Protein AF-A0A8H6H254-F1 (afdb_monomer_lite)

Structure (mmCIF, N/CA/C/O backbone):
data_AF-A0A8H6H254-F1
#
_entry.id   AF-A0A8H6H254-F1
#
loop_
_atom_site.group_PDB
_atom_site.id
_atom_site.type_symbol
_atom_site.label_atom_id
_atom_site.label_alt_id
_atom_site.label_comp_id
_atom_site.label_asym_id
_atom_site.label_entity_id
_atom_site.label_seq_id
_atom_site.pdbx_PDB_ins_code
_atom_site.Cartn_x
_atom_site.Cartn_y
_atom_site.Cartn_z
_atom_site.occupancy
_atom_site.B_iso_or_equiv
_atom_site.auth_seq_id
_atom_site.auth_comp_id
_atom_site.auth_asym_id
_atom_site.auth_atom_id
_atom_site.pdbx_PDB_model_num
ATOM 1 N N . MET A 1 1 ? -11.329 -18.798 24.146 1.00 46.28 1 MET A N 1
ATOM 2 C CA . MET A 1 1 ? -10.860 -17.408 23.959 1.00 46.28 1 MET A CA 1
ATOM 3 C C . MET A 1 1 ? -9.459 -17.318 24.534 1.00 46.28 1 MET A C 1
ATOM 5 O O . MET A 1 1 ? -9.272 -17.719 25.674 1.00 46.28 1 MET A O 1
ATOM 9 N N . SER A 1 2 ? -8.479 -16.913 23.729 1.00 56.56 2 SER A N 1
ATOM 10 C CA . SER A 1 2 ? -7.069 -16.814 24.125 1.00 56.56 2 SER A CA 1
ATOM 11 C C . SER A 1 2 ? -6.887 -15.797 25.258 1.00 56.56 2 SER A C 1
ATOM 13 O O . SER A 1 2 ? -7.606 -14.798 25.291 1.00 56.56 2 SER A O 1
ATOM 15 N N . ASP A 1 3 ? -5.937 -16.045 26.164 1.00 58.53 3 ASP A N 1
ATOM 16 C CA . ASP A 1 3 ? -5.556 -15.121 27.244 1.00 58.53 3 ASP A CA 1
ATOM 17 C C . ASP A 1 3 ? -5.412 -13.685 26.693 1.00 58.53 3 ASP A C 1
ATOM 19 O O . ASP A 1 3 ? -4.741 -13.493 25.676 1.00 58.53 3 ASP A O 1
ATOM 23 N N . PRO A 1 4 ? -6.055 -12.666 27.292 1.00 63.62 4 PRO A N 1
ATOM 24 C CA . PRO A 1 4 ? -5.934 -11.289 26.834 1.00 63.62 4 PRO A CA 1
ATOM 25 C C . PRO A 1 4 ? -4.567 -10.654 27.125 1.00 63.62 4 PRO A C 1
ATOM 27 O O . PRO A 1 4 ? -4.296 -9.586 26.575 1.00 63.62 4 PRO A O 1
ATOM 30 N N . ARG A 1 5 ? -3.718 -11.267 27.965 1.00 67.94 5 ARG A N 1
ATOM 31 C CA . ARG A 1 5 ? -2.389 -10.755 28.343 1.00 67.94 5 ARG A CA 1
ATOM 32 C C . ARG A 1 5 ? -1.291 -11.831 28.273 1.00 67.94 5 ARG A C 1
ATOM 34 O O . ARG A 1 5 ? -0.634 -12.099 29.283 1.00 67.94 5 ARG A O 1
ATOM 41 N N . PRO A 1 6 ? -1.039 -12.434 27.099 1.00 69.31 6 PRO A N 1
ATOM 42 C CA . PRO A 1 6 ? -0.068 -13.501 26.983 1.00 69.31 6 PRO A CA 1
ATOM 43 C C . PRO A 1 6 ? 1.348 -13.035 27.369 1.00 69.31 6 PRO A C 1
ATOM 45 O O . PRO A 1 6 ? 1.707 -11.873 27.152 1.00 69.31 6 PRO A O 1
ATOM 48 N N . PRO A 1 7 ? 2.193 -13.933 27.911 1.00 71.19 7 PRO A N 1
ATOM 49 C CA . PRO A 1 7 ? 3.489 -13.569 28.490 1.00 71.19 7 PRO A CA 1
ATOM 50 C C . PRO A 1 7 ? 4.427 -12.825 27.529 1.00 71.19 7 PRO A C 1
ATOM 52 O O . PRO A 1 7 ? 5.221 -11.993 27.968 1.00 71.19 7 PRO A O 1
ATOM 55 N N . HIS A 1 8 ? 4.305 -13.082 26.221 1.00 69.81 8 HIS A N 1
ATOM 56 C CA . HIS A 1 8 ? 5.105 -12.443 25.173 1.00 69.81 8 HIS A CA 1
ATOM 57 C C . HIS A 1 8 ? 4.805 -10.947 24.983 1.00 69.81 8 HIS A C 1
ATOM 59 O O . HIS A 1 8 ? 5.591 -10.255 24.345 1.00 69.81 8 HIS A O 1
ATOM 65 N N . LEU A 1 9 ? 3.710 -10.421 25.545 1.00 68.62 9 LEU A N 1
ATOM 66 C CA . LEU A 1 9 ? 3.410 -8.984 25.509 1.00 68.62 9 LEU A CA 1
ATOM 67 C C . LEU A 1 9 ? 4.259 -8.170 26.483 1.00 68.62 9 LEU A C 1
ATOM 69 O O . LEU A 1 9 ? 4.461 -6.984 26.262 1.00 68.62 9 LEU A O 1
ATOM 73 N N . LYS A 1 10 ? 4.768 -8.786 27.558 1.00 68.94 10 LYS A N 1
ATOM 74 C CA . LYS A 1 10 ? 5.471 -8.070 28.635 1.00 68.94 10 LYS A CA 1
ATOM 75 C C . LYS A 1 10 ? 6.859 -7.549 28.235 1.00 68.94 10 LYS A C 1
ATOM 77 O O . LYS A 1 10 ? 7.433 -6.765 28.978 1.00 68.94 10 LYS A O 1
ATOM 82 N N . LYS A 1 11 ? 7.421 -8.017 27.113 1.00 74.62 11 LYS A N 1
ATOM 83 C CA . LYS A 1 11 ? 8.809 -7.745 26.690 1.00 74.62 11 LYS A CA 1
ATOM 84 C C . LYS A 1 11 ? 8.921 -7.105 25.298 1.00 74.62 11 LYS A C 1
ATOM 86 O O . LYS A 1 11 ? 9.962 -7.240 24.664 1.00 74.62 11 LYS A O 1
ATOM 91 N N . ARG A 1 12 ? 7.861 -6.472 24.787 1.00 72.19 12 ARG A N 1
ATOM 92 C CA . ARG A 1 12 ? 7.884 -5.831 23.462 1.00 72.19 12 ARG A CA 1
ATOM 93 C C . ARG A 1 12 ? 7.934 -4.313 23.577 1.00 72.19 12 ARG A C 1
ATOM 95 O O . ARG A 1 12 ? 7.227 -3.728 24.387 1.00 72.19 12 ARG A O 1
ATOM 102 N N . ASP A 1 13 ? 8.743 -3.715 22.718 1.00 80.25 13 ASP A N 1
ATOM 103 C CA . ASP A 1 13 ? 8.802 -2.287 22.393 1.00 80.25 13 ASP A CA 1
ATOM 104 C C . ASP A 1 13 ? 7.791 -1.893 21.301 1.00 80.25 13 ASP A C 1
ATOM 106 O O . ASP A 1 13 ? 7.384 -0.740 21.192 1.00 80.25 13 ASP A O 1
ATOM 110 N N . THR A 1 14 ? 7.362 -2.870 20.502 1.00 75.75 14 THR A N 1
ATOM 111 C CA . THR A 1 14 ? 6.445 -2.704 19.374 1.00 75.75 14 THR A CA 1
ATOM 112 C C . THR A 1 14 ? 5.050 -3.256 19.678 1.00 75.75 14 THR A C 1
ATOM 114 O O . THR A 1 14 ? 4.928 -4.293 20.349 1.00 75.75 14 THR A O 1
ATOM 117 N N . PRO A 1 15 ? 3.986 -2.633 19.130 1.00 77.19 15 PRO A N 1
ATOM 118 C CA . PRO A 1 15 ? 2.624 -3.134 19.267 1.00 77.19 15 PRO A CA 1
ATOM 119 C C . PRO A 1 15 ? 2.500 -4.603 18.852 1.00 77.19 15 PRO A C 1
ATOM 121 O O . PRO A 1 15 ? 3.151 -5.073 17.916 1.00 77.19 15 PRO A O 1
ATOM 124 N N . SER A 1 16 ? 1.632 -5.343 19.540 1.00 84.81 16 SER A N 1
ATOM 125 C CA . SER A 1 16 ? 1.242 -6.675 19.084 1.00 84.81 16 SER A CA 1
ATOM 126 C C . SER A 1 16 ? 0.204 -6.544 17.974 1.00 84.81 16 SER A C 1
ATOM 128 O O . SER A 1 16 ? -0.947 -6.192 18.236 1.00 84.81 16 SER A O 1
ATOM 130 N N . TRP A 1 17 ? 0.591 -6.858 16.736 1.00 83.38 17 TRP A N 1
ATOM 131 C CA . TRP A 1 17 ? -0.297 -6.769 15.572 1.00 83.38 17 TRP A CA 1
ATOM 132 C C . TRP A 1 17 ? -1.562 -7.628 15.707 1.00 83.38 17 TRP A C 1
ATOM 134 O O . TRP A 1 17 ? -2.635 -7.206 15.284 1.00 83.38 17 TRP A O 1
ATOM 144 N N . GLY A 1 18 ? -1.471 -8.790 16.365 1.00 85.06 18 GLY A N 1
ATOM 145 C CA . GLY A 1 18 ? -2.634 -9.644 16.628 1.00 85.06 18 GLY A CA 1
ATOM 146 C C . GLY A 1 18 ? -3.625 -9.032 17.625 1.00 85.06 18 GLY A C 1
ATOM 147 O O . GLY A 1 18 ? -4.835 -9.176 17.460 1.00 85.06 18 GLY A O 1
ATOM 148 N N . LEU A 1 19 ? -3.140 -8.299 18.635 1.00 84.94 19 LEU A N 1
ATOM 149 C CA . LEU A 1 19 ? -4.025 -7.556 19.539 1.00 84.94 19 LEU A CA 1
ATOM 150 C C . LEU A 1 19 ? -4.650 -6.351 18.849 1.00 84.94 19 LEU A C 1
ATOM 152 O O . LEU A 1 19 ? -5.846 -6.135 19.004 1.00 84.94 19 LEU A O 1
ATOM 156 N N . TYR A 1 20 ? -3.866 -5.617 18.058 1.00 85.06 20 TYR A N 1
ATOM 157 C CA . TYR A 1 20 ? -4.361 -4.490 17.272 1.00 85.06 20 TYR A CA 1
ATOM 158 C C . TYR A 1 20 ? -5.493 -4.923 16.330 1.00 85.06 20 TYR A C 1
ATOM 160 O O . TYR A 1 20 ? -6.552 -4.298 16.278 1.00 85.06 20 TYR A O 1
ATOM 168 N N . GLN A 1 21 ? -5.316 -6.056 15.644 1.00 86.88 21 GLN A N 1
ATOM 169 C CA . GLN A 1 21 ? -6.359 -6.644 14.809 1.00 86.88 21 GLN A CA 1
ATOM 170 C C . GLN A 1 21 ? -7.603 -7.018 15.629 1.00 86.88 21 GLN A C 1
ATOM 172 O O . GLN A 1 21 ? -8.719 -6.684 15.235 1.00 86.88 21 GLN A O 1
ATOM 177 N N . ARG A 1 22 ? -7.424 -7.669 16.787 1.00 87.56 22 ARG A N 1
ATOM 178 C CA . ARG A 1 22 ? -8.529 -8.017 17.696 1.00 87.56 22 ARG A CA 1
ATOM 179 C C . ARG A 1 22 ? -9.308 -6.780 18.146 1.00 87.56 22 ARG A C 1
ATOM 181 O O . ARG A 1 22 ? -10.533 -6.802 18.132 1.00 87.56 22 ARG A O 1
ATOM 188 N N . GLU A 1 23 ? -8.616 -5.723 18.552 1.00 88.00 23 GLU A N 1
ATOM 189 C CA . GLU A 1 23 ? -9.228 -4.466 18.995 1.00 88.00 23 GLU A CA 1
ATOM 190 C C . GLU A 1 23 ? -10.013 -3.795 17.865 1.00 88.00 23 GLU A C 1
ATOM 192 O O . GLU A 1 23 ? -11.140 -3.359 18.085 1.00 88.00 23 GLU A O 1
ATOM 197 N N . ASN A 1 24 ? -9.480 -3.794 16.640 1.00 87.69 24 ASN A N 1
ATOM 198 C CA . ASN A 1 24 ? -10.196 -3.281 15.471 1.00 87.69 24 ASN A CA 1
ATOM 199 C C . ASN A 1 24 ? -11.462 -4.081 15.142 1.00 87.69 24 ASN A C 1
ATOM 201 O O . ASN A 1 24 ? -12.461 -3.485 14.753 1.00 87.69 24 ASN A O 1
ATOM 205 N N . PHE A 1 25 ? -11.463 -5.404 15.331 1.00 86.94 25 PHE A N 1
ATOM 206 C CA . PHE A 1 25 ? -12.690 -6.196 15.198 1.00 86.94 25 PHE A CA 1
ATOM 207 C C . PHE A 1 25 ? -13.682 -5.932 16.333 1.00 86.94 25 PHE A C 1
ATOM 209 O O . PHE A 1 25 ? -14.886 -5.915 16.100 1.00 86.94 25 PHE A O 1
ATOM 216 N N . TRP A 1 26 ? -13.195 -5.696 17.554 1.00 88.25 26 TRP A N 1
ATOM 217 C CA . TRP A 1 26 ? -14.055 -5.428 18.708 1.00 88.25 26 TRP A CA 1
ATOM 218 C C . TRP A 1 26 ? -14.798 -4.091 18.601 1.00 88.25 26 TRP A C 1
ATOM 220 O O . TRP A 1 26 ? -15.930 -3.980 19.065 1.00 88.25 26 TRP A O 1
ATOM 230 N N . LYS A 1 27 ? -14.190 -3.093 17.950 1.00 88.81 27 LYS A N 1
ATOM 231 C CA . LYS A 1 27 ? -14.786 -1.773 17.685 1.00 88.81 27 LYS A CA 1
ATOM 232 C C . LYS A 1 27 ? -16.123 -1.824 16.938 1.00 88.81 27 LYS A C 1
ATOM 234 O O . LYS A 1 27 ? -16.979 -0.977 17.185 1.00 88.81 27 LYS A O 1
ATOM 239 N N . LEU A 1 28 ? -16.360 -2.869 16.140 1.00 87.38 28 LEU A N 1
ATOM 240 C CA . LEU A 1 28 ? -17.646 -3.095 15.470 1.00 87.38 28 LEU A CA 1
ATOM 241 C C . LEU A 1 28 ? -18.822 -3.167 16.459 1.00 87.38 28 LEU A C 1
ATOM 243 O O . LEU A 1 28 ? -19.924 -2.740 16.123 1.00 87.38 28 LEU A O 1
ATOM 247 N N . ASN A 1 29 ? 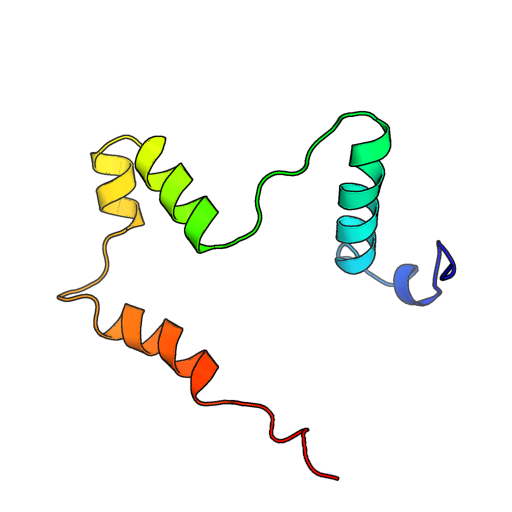-18.588 -3.628 17.694 1.00 90.56 29 ASN A N 1
ATOM 248 C CA . ASN A 1 29 ? -19.612 -3.674 18.746 1.00 90.56 29 ASN A CA 1
ATOM 249 C C . ASN A 1 29 ? -20.088 -2.280 19.189 1.00 90.56 29 ASN A C 1
ATOM 251 O O . ASN A 1 29 ? -21.162 -2.159 19.773 1.00 90.56 29 ASN A O 1
ATOM 255 N N . TYR A 1 30 ? -19.300 -1.238 18.921 1.00 93.25 30 TYR A N 1
ATOM 256 C CA . TYR A 1 30 ? -19.619 0.155 19.232 1.00 93.25 30 TYR A CA 1
ATOM 257 C C . TYR A 1 30 ? -20.050 0.948 17.986 1.00 93.25 30 TYR A C 1
ATOM 259 O O . TYR A 1 30 ? -20.157 2.169 18.042 1.00 93.25 30 TYR A O 1
ATOM 267 N N . GLY A 1 31 ? -20.296 0.271 16.856 1.00 90.50 31 GLY A N 1
ATOM 268 C CA . GLY A 1 31 ? -20.646 0.910 15.583 1.00 90.50 31 GLY A CA 1
ATOM 269 C C . GLY A 1 31 ? -19.457 1.532 14.843 1.00 90.50 31 GLY A C 1
ATOM 270 O O . GLY A 1 31 ? -19.643 2.169 13.808 1.00 90.50 31 GLY A O 1
ATOM 271 N N . GLU A 1 32 ? -18.232 1.339 15.336 1.00 89.44 32 GLU A N 1
ATOM 272 C CA . GLU A 1 32 ? -17.012 1.790 14.672 1.00 89.44 32 GLU A CA 1
ATOM 273 C C . GLU A 1 32 ? -16.548 0.745 13.650 1.00 89.44 32 GLU A C 1
ATOM 275 O O . GLU A 1 32 ? -16.214 -0.390 13.999 1.00 89.44 32 GLU A O 1
ATOM 280 N N . VAL A 1 33 ? -16.495 1.134 12.374 1.00 83.69 33 VAL A N 1
ATOM 281 C CA . VAL A 1 33 ? -16.028 0.266 11.285 1.00 83.69 33 VAL A CA 1
ATOM 282 C C . VAL A 1 33 ? -14.570 0.603 10.960 1.00 83.69 33 VAL A C 1
ATOM 284 O O . VAL A 1 33 ? -14.278 1.758 10.637 1.00 83.69 33 VAL A O 1
ATOM 287 N N . PRO A 1 34 ? -13.633 -0.362 11.025 1.00 82.56 34 PRO A N 1
ATOM 288 C CA . PRO A 1 34 ? -12.263 -0.121 10.595 1.00 82.56 34 PRO A CA 1
ATOM 289 C C . PRO A 1 34 ? -12.218 0.151 9.086 1.00 82.56 34 PRO A C 1
ATOM 291 O O . PRO A 1 34 ? -13.035 -0.358 8.317 1.00 82.56 34 PRO A O 1
ATOM 294 N N . PHE A 1 35 ? -11.242 0.943 8.644 1.00 83.50 35 PHE A N 1
ATOM 295 C CA . PHE A 1 35 ? -11.034 1.172 7.215 1.00 83.50 35 PHE A CA 1
ATOM 296 C C . PHE A 1 35 ? -10.685 -0.143 6.494 1.00 83.50 35 PHE A C 1
ATOM 298 O O . PHE A 1 35 ? -10.147 -1.078 7.091 1.00 83.50 35 PHE A O 1
ATOM 305 N N . ASN A 1 36 ? -10.993 -0.219 5.199 1.00 85.94 36 ASN A N 1
ATOM 306 C CA . ASN A 1 36 ? -10.710 -1.410 4.403 1.00 85.94 36 ASN A CA 1
ATOM 307 C C . ASN A 1 36 ? -9.194 -1.602 4.249 1.00 85.94 36 ASN A C 1
ATOM 309 O O . ASN A 1 36 ? -8.507 -0.699 3.786 1.00 85.94 36 ASN A O 1
ATOM 313 N N . THR A 1 37 ? -8.677 -2.772 4.615 1.00 87.38 37 THR A N 1
ATOM 314 C CA . THR A 1 37 ? -7.242 -3.086 4.546 1.00 87.38 37 THR A CA 1
ATOM 315 C C . THR A 1 37 ? -6.841 -3.843 3.281 1.00 87.38 37 THR A C 1
ATOM 317 O O . THR A 1 37 ? -5.662 -4.150 3.110 1.00 87.38 37 THR A O 1
ATOM 320 N N . HIS A 1 38 ? -7.786 -4.155 2.388 1.00 91.12 38 HIS A N 1
ATOM 321 C CA . HIS A 1 38 ? -7.480 -4.820 1.128 1.00 91.12 38 HIS A CA 1
ATOM 322 C C . HIS A 1 38 ? -6.692 -3.866 0.213 1.00 91.12 38 HIS A C 1
ATOM 324 O O . HIS A 1 38 ? -7.216 -2.794 -0.107 1.00 91.12 38 HIS A O 1
ATOM 330 N N . PRO A 1 39 ? -5.479 -4.235 -0.246 1.00 91.69 39 PRO A N 1
ATOM 331 C CA . PRO A 1 39 ? -4.608 -3.339 -1.012 1.00 91.69 39 PRO A CA 1
ATOM 332 C C . PRO A 1 39 ? -5.299 -2.697 -2.220 1.00 91.69 39 PRO A C 1
ATOM 334 O O . PRO A 1 39 ? -5.300 -1.477 -2.341 1.00 91.69 39 PRO A O 1
ATOM 337 N N . ASP A 1 40 ? -5.996 -3.495 -3.034 1.00 93.56 40 ASP A N 1
ATOM 338 C CA . ASP A 1 40 ? -6.684 -2.990 -4.230 1.00 93.56 40 ASP A CA 1
ATOM 339 C C . ASP A 1 40 ? -7.773 -1.950 -3.892 1.00 93.56 40 ASP A C 1
ATOM 341 O O . ASP A 1 40 ? -7.987 -0.991 -4.628 1.00 93.56 40 ASP A O 1
ATOM 345 N N . LYS A 1 41 ? -8.440 -2.085 -2.736 1.00 94.62 41 LYS A N 1
ATOM 346 C CA . LYS A 1 41 ? -9.475 -1.135 -2.289 1.00 94.62 41 LYS A CA 1
ATOM 347 C C . LYS A 1 41 ? -8.888 0.155 -1.742 1.00 94.62 41 LYS A C 1
ATOM 349 O O . LYS A 1 41 ? -9.492 1.215 -1.901 1.00 94.62 41 LYS A O 1
ATOM 354 N N . L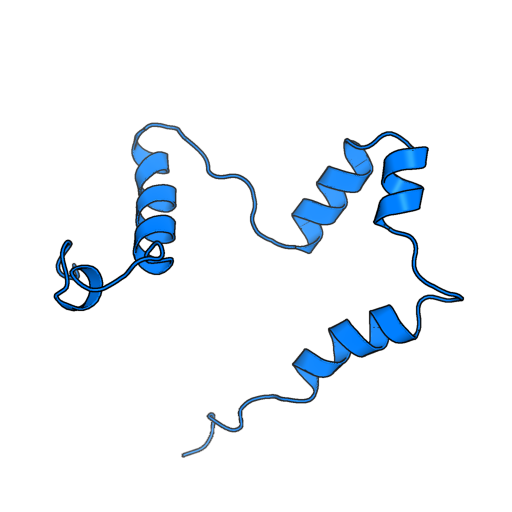EU A 1 42 ? -7.712 0.075 -1.131 1.00 95.06 42 LEU A N 1
ATOM 355 C CA . LEU A 1 42 ? -6.958 1.252 -0.718 1.00 95.06 42 LEU A CA 1
ATOM 356 C C . LEU A 1 42 ? -6.444 2.035 -1.924 1.00 95.06 42 LEU A C 1
ATOM 358 O O . LEU A 1 42 ? -6.546 3.259 -1.931 1.00 95.06 42 LEU A O 1
ATOM 362 N N . GLU A 1 43 ? -5.952 1.346 -2.952 1.00 95.12 43 GLU A N 1
ATOM 363 C CA . GLU A 1 43 ? -5.501 1.973 -4.195 1.00 95.12 43 GLU A CA 1
ATOM 364 C C . GLU A 1 43 ? -6.660 2.650 -4.944 1.00 95.12 43 GLU A C 1
ATOM 366 O O . GLU A 1 43 ? -6.559 3.824 -5.305 1.00 95.12 43 GLU A O 1
ATOM 371 N N . GLU A 1 44 ? -7.797 1.956 -5.096 1.00 95.88 44 GLU A N 1
ATOM 372 C CA . GLU A 1 44 ? -9.029 2.529 -5.655 1.00 95.88 44 GLU A CA 1
ATOM 373 C C . GLU A 1 44 ? -9.436 3.810 -4.907 1.00 95.88 44 GLU A C 1
ATOM 375 O O . GLU A 1 44 ? -9.713 4.843 -5.524 1.00 95.88 44 GLU A O 1
ATOM 380 N N . LEU A 1 45 ? -9.448 3.767 -3.570 1.00 95.62 45 LEU A N 1
ATOM 381 C CA . LEU A 1 45 ? -9.799 4.919 -2.742 1.00 95.62 45 LEU A CA 1
ATOM 382 C C . LEU A 1 45 ? -8.788 6.063 -2.891 1.00 95.62 45 LEU A C 1
ATOM 384 O O . LEU A 1 45 ? -9.196 7.221 -2.982 1.00 95.62 45 LEU A O 1
ATOM 388 N N . ALA A 1 46 ? -7.491 5.759 -2.949 1.00 96.19 46 ALA A N 1
ATOM 389 C CA . ALA A 1 46 ? -6.442 6.754 -3.155 1.00 96.19 46 ALA A CA 1
ATOM 390 C C . ALA A 1 46 ? -6.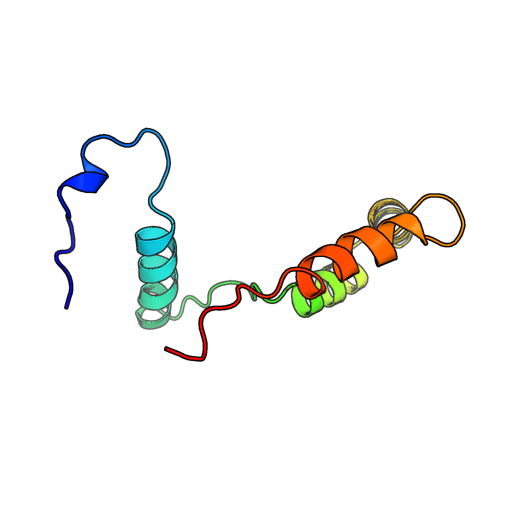603 7.462 -4.506 1.00 96.19 46 ALA A C 1
ATOM 392 O O . ALA A 1 46 ? -6.583 8.692 -4.551 1.00 96.19 46 ALA A O 1
ATOM 393 N N . LYS A 1 47 ? -6.874 6.713 -5.580 1.00 97.25 47 LYS A N 1
ATOM 394 C CA . LYS A 1 47 ? -7.155 7.270 -6.91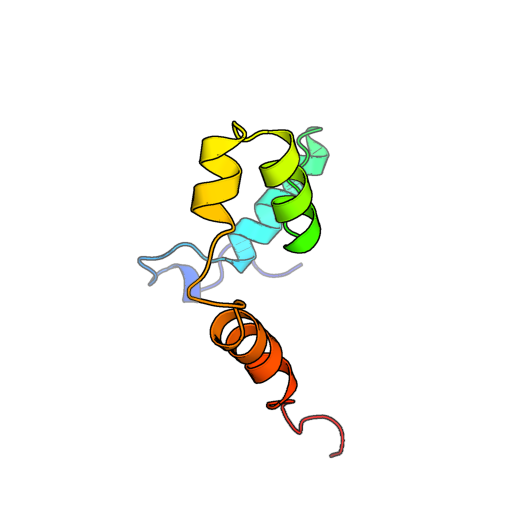1 1.00 97.25 47 LYS A CA 1
ATOM 395 C C . LYS A 1 47 ? -8.368 8.201 -6.921 1.00 97.25 47 LYS A C 1
ATOM 397 O O . LYS A 1 47 ? -8.373 9.191 -7.642 1.00 97.25 47 LYS A O 1
ATOM 402 N N . MET A 1 48 ? -9.389 7.900 -6.117 1.00 97.06 48 MET A N 1
ATOM 403 C CA . MET A 1 48 ? -10.593 8.732 -6.000 1.00 97.06 48 MET A CA 1
ATOM 404 C C . MET A 1 48 ? -10.402 9.992 -5.145 1.00 97.06 48 MET A C 1
ATOM 406 O O . MET A 1 48 ? -11.166 10.944 -5.293 1.00 97.06 48 MET A O 1
ATOM 410 N N . LYS A 1 49 ? -9.465 9.980 -4.190 1.00 97.25 49 LYS A N 1
ATOM 411 C CA . LYS A 1 49 ? -9.344 11.026 -3.159 1.00 97.25 49 LYS A CA 1
ATOM 412 C C . LYS A 1 49 ? -8.153 11.954 -3.344 1.00 97.25 49 LYS A C 1
ATOM 414 O O . LYS A 1 49 ? -8.209 13.085 -2.866 1.00 97.25 49 LYS A O 1
ATOM 419 N N . LEU A 1 50 ? -7.084 11.493 -3.984 1.00 97.88 50 LEU A N 1
ATOM 420 C CA . LEU A 1 50 ? -5.935 12.337 -4.280 1.00 97.88 50 LEU A CA 1
ATOM 421 C C . LEU A 1 50 ? -6.276 13.341 -5.382 1.00 97.88 50 LEU A C 1
ATOM 423 O O . LEU A 1 50 ? -7.129 13.101 -6.236 1.00 97.88 50 LEU A O 1
ATOM 427 N N . THR A 1 51 ? -5.576 14.475 -5.371 1.00 98.19 51 THR A N 1
ATOM 428 C CA . THR A 1 51 ? -5.546 15.349 -6.545 1.00 98.19 51 THR A CA 1
ATOM 429 C C . THR A 1 51 ? -4.937 14.588 -7.717 1.00 98.19 51 THR A C 1
ATOM 431 O O . THR A 1 51 ? -4.158 13.658 -7.514 1.00 98.19 51 THR A O 1
ATOM 434 N N . GLU A 1 52 ? -5.236 15.008 -8.943 1.00 97.88 52 GLU A N 1
ATOM 435 C CA . GLU A 1 52 ? -4.680 14.377 -10.143 1.00 97.88 52 GLU A CA 1
ATOM 436 C C . GLU A 1 52 ? -3.147 14.277 -10.079 1.00 97.88 52 GLU A C 1
ATOM 438 O O . GLU A 1 52 ? -2.598 13.184 -10.183 1.00 97.88 52 GLU A O 1
ATOM 443 N N . ASN A 1 53 ? -2.456 15.380 -9.771 1.00 97.81 53 ASN A N 1
ATOM 444 C CA . ASN A 1 53 ? -0.996 15.383 -9.612 1.00 97.81 53 ASN A CA 1
ATOM 445 C C . ASN A 1 53 ? -0.515 14.512 -8.441 1.00 97.81 53 ASN A C 1
ATOM 447 O O . ASN A 1 53 ? 0.546 13.899 -8.531 1.00 97.81 53 ASN A O 1
ATOM 451 N N . GLY A 1 54 ? -1.279 14.446 -7.346 1.00 98.12 54 GLY A N 1
ATOM 452 C CA . GLY A 1 54 ? -0.959 13.592 -6.204 1.00 98.12 54 GLY A CA 1
ATOM 453 C C . GLY A 1 54 ? -1.055 12.108 -6.553 1.00 98.12 54 GLY A C 1
ATOM 454 O O . GLY A 1 54 ? -0.171 11.335 -6.189 1.00 98.12 54 GLY A O 1
ATOM 455 N N . TRP A 1 55 ? -2.089 11.722 -7.303 1.00 97.88 55 TRP A N 1
ATOM 456 C CA . TRP A 1 55 ? -2.235 10.368 -7.824 1.00 97.88 55 TRP A CA 1
ATOM 457 C C . TRP A 1 55 ? -1.126 10.044 -8.822 1.00 97.88 55 TRP A C 1
ATOM 459 O O . TRP A 1 55 ? -0.436 9.049 -8.634 1.00 97.88 55 TRP A O 1
ATOM 469 N N . LEU A 1 56 ? -0.895 10.910 -9.816 1.00 96.38 56 LEU A N 1
ATOM 470 C CA . LEU A 1 56 ? 0.154 10.717 -10.817 1.00 96.38 56 LEU A CA 1
ATOM 471 C C . LEU A 1 56 ? 1.522 10.525 -10.163 1.00 96.38 56 LEU A C 1
ATOM 473 O O . LEU A 1 56 ? 2.248 9.616 -10.546 1.00 96.38 56 LEU A O 1
ATOM 477 N N . TYR A 1 57 ? 1.864 11.323 -9.151 1.00 96.44 57 TYR A N 1
ATOM 478 C CA . TYR A 1 57 ? 3.121 11.15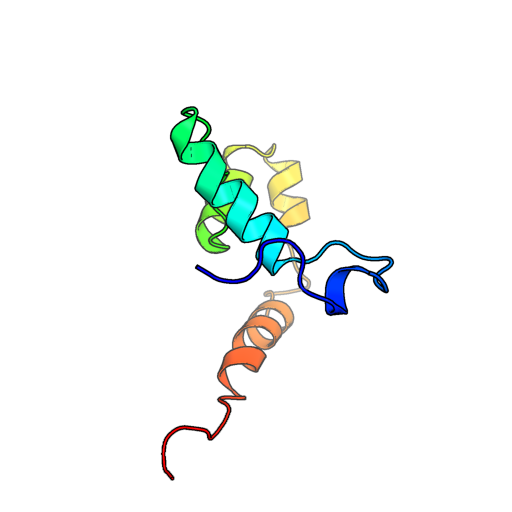4 -8.426 1.00 96.44 57 TYR A CA 1
ATOM 479 C C . TYR A 1 57 ? 3.181 9.824 -7.661 1.00 96.44 57 TYR A C 1
ATOM 481 O O . TYR A 1 57 ? 4.174 9.108 -7.758 1.00 96.44 57 TYR A O 1
ATOM 489 N N . ALA A 1 58 ? 2.123 9.473 -6.924 1.00 96.06 58 ALA A N 1
ATOM 490 C CA . ALA A 1 58 ? 2.095 8.273 -6.088 1.00 96.06 58 ALA A CA 1
ATOM 491 C C . ALA A 1 58 ? 2.032 6.961 -6.890 1.00 96.06 58 ALA A C 1
ATOM 493 O O . ALA A 1 58 ? 2.581 5.955 -6.445 1.00 96.06 58 ALA A O 1
ATOM 494 N N . SER A 1 59 ? 1.366 6.956 -8.049 1.00 94.25 59 SER A N 1
ATOM 495 C CA . SER A 1 59 ? 1.183 5.765 -8.887 1.00 94.25 59 SER A CA 1
ATOM 496 C C . SER A 1 59 ? 2.270 5.586 -9.952 1.00 94.25 59 SER A C 1
ATOM 498 O O . SER A 1 59 ? 2.278 4.571 -10.647 1.00 94.25 59 SER A O 1
ATOM 500 N N . SER A 1 60 ? 3.148 6.574 -10.150 1.00 93.44 60 SER A N 1
ATOM 501 C CA . SER A 1 60 ? 4.197 6.508 -11.174 1.00 93.44 60 SER A CA 1
ATOM 502 C C . SER A 1 60 ? 5.360 5.615 -10.751 1.00 93.44 60 SER A C 1
ATOM 504 O O . SER A 1 60 ? 5.798 5.634 -9.604 1.00 93.44 60 SER A O 1
ATOM 506 N N . ASN A 1 61 ? 5.924 4.890 -11.717 1.00 93.81 61 ASN A N 1
ATOM 507 C CA . ASN A 1 61 ? 7.183 4.162 -11.566 1.00 93.81 61 ASN A CA 1
ATOM 508 C C . ASN A 1 61 ? 8.133 4.515 -12.721 1.00 93.81 61 ASN A C 1
ATOM 510 O O . ASN A 1 61 ? 7.764 5.209 -13.667 1.00 93.81 61 ASN A O 1
ATOM 514 N N . ALA A 1 62 ? 9.371 4.026 -12.656 1.00 91.25 62 ALA A N 1
ATOM 515 C CA . ALA A 1 62 ? 10.335 4.209 -13.734 1.00 91.25 62 ALA A CA 1
ATOM 516 C C . ALA A 1 62 ? 9.932 3.427 -15.001 1.00 91.25 62 ALA A C 1
ATOM 518 O O . ALA A 1 62 ? 9.594 2.242 -14.931 1.00 91.25 62 ALA A O 1
ATOM 519 N N . GLY A 1 63 ? 10.026 4.081 -16.163 1.00 91.88 63 GLY A N 1
ATOM 520 C CA . GLY A 1 63 ? 9.741 3.468 -17.463 1.00 91.88 63 GLY A CA 1
ATOM 521 C C . GLY A 1 63 ? 8.320 2.901 -17.555 1.00 91.88 63 GLY A C 1
ATOM 522 O O . GLY A 1 63 ? 7.369 3.503 -17.065 1.00 91.88 63 GLY A O 1
ATOM 523 N N . LEU A 1 64 ? 8.178 1.719 -18.158 1.00 91.81 64 LEU A N 1
ATOM 524 C CA . LEU A 1 64 ? 6.894 1.015 -18.286 1.00 91.81 64 LEU A CA 1
ATOM 525 C C . LEU A 1 64 ? 6.466 0.272 -17.006 1.00 91.81 64 LEU A C 1
ATOM 527 O O . LEU A 1 64 ? 5.536 -0.525 -17.040 1.00 91.81 64 LEU A O 1
ATOM 531 N N . SER A 1 65 ? 7.096 0.555 -15.858 1.00 91.88 65 SER A N 1
ATOM 532 C CA . SER A 1 65 ? 6.803 -0.083 -14.564 1.00 91.88 65 SER A CA 1
ATOM 533 C C . SER A 1 65 ? 7.144 -1.580 -14.479 1.00 91.88 65 SER A C 1
ATOM 535 O O . SER A 1 65 ? 6.696 -2.249 -13.549 1.00 91.88 65 SER A O 1
ATOM 537 N N . ASP A 1 66 ? 7.987 -2.111 -15.370 1.00 91.81 66 ASP A N 1
ATOM 538 C CA . ASP A 1 66 ? 8.357 -3.539 -15.383 1.00 91.81 66 ASP A CA 1
ATOM 539 C C . ASP A 1 66 ? 8.917 -4.015 -14.033 1.00 91.81 66 ASP A C 1
ATOM 541 O O . ASP A 1 66 ? 8.521 -5.057 -13.511 1.00 91.81 66 ASP A O 1
ATOM 545 N N . THR A 1 67 ? 9.779 -3.210 -13.400 1.00 94.12 67 THR A N 1
ATOM 546 C CA . THR A 1 67 ? 10.325 -3.508 -12.064 1.00 94.12 67 THR A CA 1
ATOM 547 C C . THR A 1 67 ? 9.237 -3.548 -10.991 1.00 94.12 67 THR A C 1
ATOM 549 O O . THR A 1 67 ? 9.281 -4.384 -10.090 1.00 94.12 67 THR A O 1
ATOM 552 N N . HIS A 1 68 ? 8.241 -2.665 -11.078 1.00 91.38 68 HIS A N 1
ATOM 553 C CA . HIS A 1 68 ? 7.125 -2.635 -10.134 1.00 91.38 68 HIS A CA 1
ATOM 554 C C . HIS A 1 68 ? 6.282 -3.915 -10.242 1.00 91.38 68 HIS A C 1
ATOM 556 O O . HIS A 1 68 ? 5.971 -4.540 -9.225 1.00 91.38 68 HIS A O 1
ATOM 562 N N . VAL A 1 69 ? 5.983 -4.353 -11.471 1.00 91.62 69 VAL A N 1
ATOM 563 C CA . VAL A 1 69 ? 5.262 -5.609 -11.729 1.00 91.62 69 VAL A CA 1
ATOM 564 C C . VAL A 1 69 ? 6.067 -6.807 -11.225 1.00 91.62 69 VAL A C 1
ATOM 566 O O . VAL A 1 69 ? 5.543 -7.620 -10.462 1.00 91.62 69 VAL A O 1
ATOM 569 N N . ALA A 1 70 ? 7.359 -6.878 -11.559 1.00 92.88 70 ALA A N 1
ATOM 570 C CA . ALA A 1 70 ? 8.239 -7.960 -11.123 1.00 92.88 70 ALA A CA 1
ATOM 571 C C . ALA A 1 70 ? 8.313 -8.083 -9.589 1.00 92.88 70 ALA A C 1
ATOM 573 O O . ALA A 1 70 ? 8.287 -9.198 -9.063 1.00 92.88 70 ALA A O 1
ATOM 574 N N . ASN A 1 71 ? 8.339 -6.958 -8.863 1.00 92.12 71 ASN A N 1
ATOM 575 C CA . ASN A 1 71 ? 8.324 -6.945 -7.397 1.00 92.12 71 ASN A CA 1
ATOM 576 C C . ASN A 1 71 ? 7.045 -7.568 -6.824 1.00 92.12 71 ASN A C 1
ATOM 578 O O . ASN A 1 71 ? 7.116 -8.355 -5.880 1.00 92.12 71 ASN A O 1
ATOM 582 N N . ARG A 1 72 ? 5.874 -7.250 -7.394 1.00 89.94 72 ARG A N 1
ATOM 583 C CA . ARG A 1 72 ? 4.595 -7.840 -6.966 1.00 89.94 72 ARG A CA 1
ATOM 584 C C . ARG A 1 72 ? 4.540 -9.332 -7.290 1.00 89.94 72 ARG A C 1
ATOM 586 O O . ARG A 1 72 ? 4.103 -10.130 -6.465 1.00 89.94 72 ARG A O 1
ATOM 593 N N . GLU A 1 73 ? 5.012 -9.715 -8.473 1.00 90.88 73 GLU A N 1
ATOM 594 C CA . GLU A 1 73 ? 5.025 -11.108 -8.919 1.00 90.88 73 GLU A CA 1
ATOM 595 C C . GLU A 1 73 ? 5.966 -12.006 -8.112 1.00 90.88 73 GLU A C 1
ATOM 597 O O . GLU A 1 73 ? 5.664 -13.186 -7.920 1.00 90.88 73 GLU A O 1
ATOM 602 N N . ALA A 1 74 ? 7.090 -11.476 -7.622 1.00 91.81 74 ALA A N 1
ATOM 603 C CA . ALA A 1 74 ? 8.088 -12.245 -6.882 1.00 91.81 74 ALA A CA 1
ATOM 604 C C . ALA A 1 74 ? 7.494 -12.984 -5.668 1.00 91.81 74 ALA A C 1
ATOM 606 O O . ALA A 1 74 ? 7.881 -14.121 -5.387 1.00 91.81 74 ALA A O 1
ATOM 607 N N . PHE A 1 75 ? 6.490 -12.400 -5.005 1.00 88.00 75 PHE A N 1
ATOM 608 C CA . PHE A 1 75 ? 5.798 -13.027 -3.874 1.00 88.00 75 PHE A CA 1
ATOM 609 C C . PHE A 1 75 ? 5.018 -14.293 -4.257 1.00 88.00 75 PHE A C 1
ATOM 611 O O . PHE A 1 75 ? 4.884 -15.197 -3.436 1.00 88.00 75 PHE A O 1
ATOM 618 N N . PHE A 1 76 ? 4.541 -14.408 -5.500 1.00 85.81 76 PHE A N 1
ATOM 619 C CA . PHE A 1 76 ? 3.838 -15.608 -5.972 1.00 85.81 76 PHE A CA 1
ATOM 620 C C . PHE A 1 76 ? 4.789 -16.723 -6.414 1.00 85.81 76 PHE A C 1
ATOM 622 O O . PHE A 1 76 ? 4.386 -17.885 -6.483 1.00 85.81 76 PHE A O 1
ATOM 629 N N . ARG A 1 77 ? 6.055 -16.388 -6.692 1.00 80.38 77 ARG A N 1
ATOM 630 C CA . ARG A 1 77 ? 7.088 -17.347 -7.112 1.00 80.38 77 ARG A CA 1
ATOM 631 C C . ARG A 1 77 ? 7.622 -18.170 -5.935 1.00 80.38 77 ARG A C 1
ATOM 633 O O . ARG A 1 77 ? 8.067 -19.296 -6.133 1.00 80.38 77 ARG A O 1
ATOM 640 N N . HIS A 1 78 ? 7.500 -17.659 -4.710 1.00 70.75 78 HIS A N 1
ATOM 641 C CA . HIS A 1 78 ? 7.847 -18.367 -3.478 1.00 70.75 78 HIS A CA 1
ATOM 642 C C . HIS A 1 78 ? 6.589 -18.839 -2.738 1.00 70.75 78 HIS A C 1
ATOM 644 O O . HIS A 1 78 ? 6.246 -18.337 -1.670 1.00 70.75 78 HIS A O 1
ATOM 650 N N . LYS A 1 79 ? 5.886 -19.837 -3.287 1.00 61.06 79 LYS A N 1
ATOM 651 C CA . LYS A 1 79 ? 4.937 -20.614 -2.477 1.00 61.06 79 LYS A CA 1
ATOM 652 C C . LYS A 1 79 ? 5.733 -21.477 -1.499 1.00 61.06 79 LYS A C 1
ATOM 654 O O . LYS A 1 79 ? 6.492 -22.341 -1.932 1.00 61.06 79 LYS A O 1
ATOM 659 N N . SER A 1 80 ? 5.539 -21.281 -0.194 1.00 53.66 80 SER A N 1
ATOM 660 C CA . SER A 1 80 ? 5.988 -22.238 0.820 1.00 53.66 80 SER A CA 1
ATOM 661 C C . SER A 1 80 ? 5.431 -23.619 0.474 1.00 53.66 80 SER A C 1
ATOM 663 O O . SER A 1 80 ? 4.215 -23.809 0.426 1.00 53.66 80 SER A O 1
ATOM 665 N N . SER A 1 81 ? 6.313 -24.581 0.224 1.00 47.88 81 SER A N 1
ATOM 666 C CA . SER A 1 81 ? 5.998 -25.997 0.038 1.00 47.88 81 SER A CA 1
ATOM 667 C C . SER A 1 81 ? 5.564 -26.637 1.365 1.00 47.88 81 SER A C 1
ATOM 669 O O . SER A 1 81 ? 6.250 -27.498 1.903 1.00 47.88 81 SER A O 1
ATOM 671 N N . LEU A 1 82 ? 4.447 -26.181 1.931 1.00 52.66 82 LEU A N 1
ATOM 672 C CA . LEU A 1 82 ? 3.814 -26.770 3.112 1.00 52.66 82 LEU A CA 1
ATOM 673 C C . LEU A 1 82 ? 2.355 -27.114 2.806 1.00 52.66 82 LEU A C 1
ATOM 675 O O . LEU A 1 82 ? 1.447 -26.685 3.505 1.00 52.66 82 LEU A O 1
ATOM 679 N N . VAL A 1 83 ? 2.136 -27.875 1.735 1.00 50.53 83 VAL A N 1
ATOM 680 C CA . VAL A 1 83 ? 0.946 -28.720 1.574 1.00 50.53 83 VAL A CA 1
ATOM 681 C C . VAL A 1 83 ? 1.389 -29.955 0.790 1.00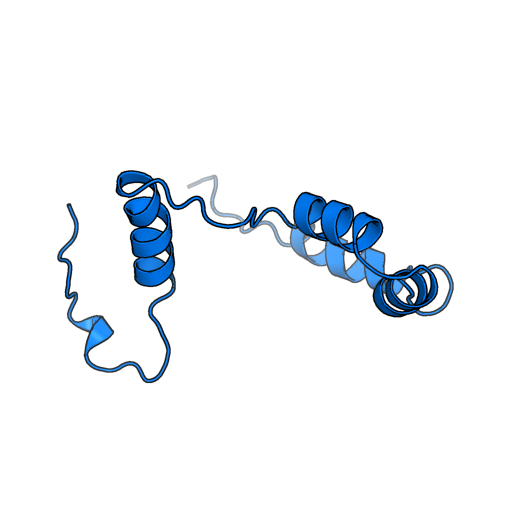 50.53 83 VAL A C 1
ATOM 683 O O . VAL A 1 83 ? 1.353 -29.948 -0.436 1.00 50.53 83 VAL A O 1
ATOM 686 N N . ASN A 1 84 ? 1.955 -30.931 1.506 1.00 46.03 84 ASN A N 1
ATOM 687 C CA . ASN A 1 84 ? 1.965 -32.376 1.226 1.00 46.03 84 ASN A CA 1
ATOM 688 C C . ASN A 1 84 ? 2.999 -33.040 2.153 1.00 46.03 84 ASN A C 1
ATOM 690 O O . ASN A 1 84 ? 4.138 -33.283 1.757 1.00 46.03 84 ASN A O 1
ATOM 694 N N . SER A 1 85 ? 2.595 -33.299 3.396 1.00 41.03 85 SER A N 1
ATOM 695 C CA . SER A 1 85 ? 3.235 -34.243 4.322 1.00 41.03 85 SER A CA 1
ATOM 696 C C . SER A 1 85 ? 2.200 -34.718 5.326 1.00 41.03 85 SER A C 1
ATOM 698 O O . SER A 1 85 ? 1.595 -33.813 5.948 1.00 41.03 85 SER A O 1
#

Organism: NCBI:txid100902

pLDDT: mean 83.55, std 14.47, range [41.03, 98.19]

Secondary structure (DSSP, 8-state):
---SS-GGGGG-SS--HHHHHHHHHHGGGGTPPPPP--HHHHHHHHHHHS-HHHHHHHH--STTSHHHHHHHHHHHH-----S--

Foldseek 3Di:
DDDLCDPVVVPDPDDDPVNVVVVQVVCVVVVDHDDDPDPVVVLVVCVVPDDPVRNCVVVDDPDPCPVVVVVVCVVVVDDPPPPDD

Sequence (85 aa):
MSDPRPPHLKKRDTPSWGLYQRENFWKLNYGEVPFNTHPDKLEELAKMKLTENGWLYASSNAGLSDTHVANREAFFRHKSSLVNS

Radius of gyration: 19.28 Å; chains: 1; bounding box: 31×50×47 Å